Protein AF-A0A9Q9D651-F1 (afdb_monomer)

Mean predicted aligned error: 5.05 Å

Organism: NCBI:txid1281486

Structure (mmCIF, N/CA/C/O backbone):
data_AF-A0A9Q9D651-F1
#
_entry.id   AF-A0A9Q9D651-F1
#
loop_
_atom_site.group_PDB
_atom_site.id
_atom_site.type_symbol
_atom_site.label_atom_id
_atom_site.label_alt_id
_atom_site.label_comp_id
_atom_site.label_asym_id
_atom_site.label_entity_id
_atom_site.label_seq_id
_atom_site.pdbx_PDB_ins_code
_atom_site.Cartn_x
_atom_site.Cartn_y
_atom_site.Cartn_z
_atom_site.occupancy
_atom_site.B_iso_or_equiv
_atom_site.auth_seq_id
_atom_site.auth_comp_id
_atom_site.auth_asym_id
_atom_site.auth_atom_id
_atom_site.pdbx_PDB_model_num
ATOM 1 N N . MET A 1 1 ? -5.614 -0.877 -22.172 1.00 60.38 1 MET A N 1
ATOM 2 C CA . MET A 1 1 ? -4.720 -0.789 -23.348 1.00 60.38 1 MET A CA 1
ATOM 3 C C . MET A 1 1 ? -3.521 -1.687 -23.099 1.00 60.38 1 MET A C 1
ATOM 5 O O . MET A 1 1 ? -2.951 -1.605 -22.019 1.00 60.38 1 MET A O 1
ATOM 9 N N . ALA A 1 2 ? -3.183 -2.573 -24.035 1.00 73.56 2 ALA A N 1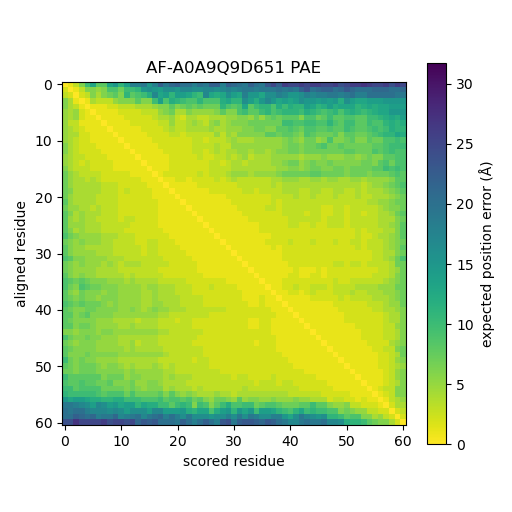
ATOM 10 C CA . ALA A 1 2 ? -1.975 -3.389 -23.933 1.00 73.56 2 ALA A CA 1
ATOM 11 C C . ALA A 1 2 ? -0.772 -2.569 -24.421 1.00 73.56 2 ALA A C 1
ATOM 13 O O . ALA A 1 2 ? -0.836 -1.974 -25.495 1.00 73.56 2 ALA A O 1
ATOM 14 N N . TYR A 1 3 ? 0.301 -2.520 -23.632 1.00 80.56 3 TYR A N 1
ATOM 15 C CA . TYR A 1 3 ? 1.548 -1.878 -24.049 1.00 80.56 3 TYR A CA 1
ATOM 16 C C . TYR A 1 3 ? 2.183 -2.634 -25.217 1.00 80.56 3 TYR A C 1
ATOM 18 O O . TYR A 1 3 ? 2.115 -3.867 -25.281 1.00 80.56 3 TYR A O 1
ATOM 26 N N . SER A 1 4 ? 2.847 -1.903 -26.115 1.00 90.25 4 SER A N 1
ATOM 27 C CA . SER A 1 4 ? 3.654 -2.528 -27.163 1.00 90.25 4 SER A CA 1
ATOM 28 C C . SER A 1 4 ? 4.812 -3.327 -26.546 1.00 90.25 4 SER A C 1
ATOM 30 O O . SER A 1 4 ? 5.232 -3.079 -25.411 1.00 90.25 4 SER A O 1
ATOM 32 N N . LYS A 1 5 ? 5.362 -4.300 -27.287 1.00 88.50 5 LYS A N 1
ATOM 33 C CA . LYS A 1 5 ? 6.518 -5.091 -26.818 1.00 88.50 5 LYS A CA 1
ATOM 34 C C . LYS A 1 5 ? 7.697 -4.193 -26.419 1.00 88.50 5 LYS A C 1
ATOM 36 O O . LYS A 1 5 ? 8.248 -4.374 -25.338 1.00 88.50 5 LYS A O 1
ATOM 41 N N . ALA A 1 6 ? 7.982 -3.168 -27.222 1.00 88.44 6 ALA A N 1
ATOM 42 C CA . ALA A 1 6 ? 9.039 -2.194 -26.952 1.00 88.44 6 ALA A CA 1
ATOM 43 C C . ALA A 1 6 ? 8.793 -1.386 -25.663 1.00 88.44 6 ALA A C 1
ATOM 45 O O . ALA A 1 6 ? 9.706 -1.196 -24.864 1.00 88.44 6 ALA A O 1
ATOM 46 N N . GLN A 1 7 ? 7.550 -0.960 -25.407 1.00 86.75 7 GLN A N 1
ATOM 47 C CA . GLN A 1 7 ? 7.195 -0.263 -24.163 1.00 86.75 7 GLN A CA 1
ATOM 48 C C . GLN A 1 7 ? 7.345 -1.173 -22.937 1.00 86.75 7 GLN A C 1
ATOM 50 O O . GLN A 1 7 ? 7.853 -0.745 -21.902 1.00 86.75 7 GLN A O 1
ATOM 55 N N . ASN A 1 8 ? 6.953 -2.444 -23.053 1.00 90.38 8 ASN A N 1
ATOM 56 C CA . ASN A 1 8 ? 7.134 -3.418 -21.978 1.00 90.38 8 ASN A CA 1
ATOM 57 C C . ASN A 1 8 ? 8.615 -3.664 -21.665 1.00 90.38 8 ASN A C 1
ATOM 59 O O . ASN A 1 8 ? 8.981 -3.772 -20.495 1.00 9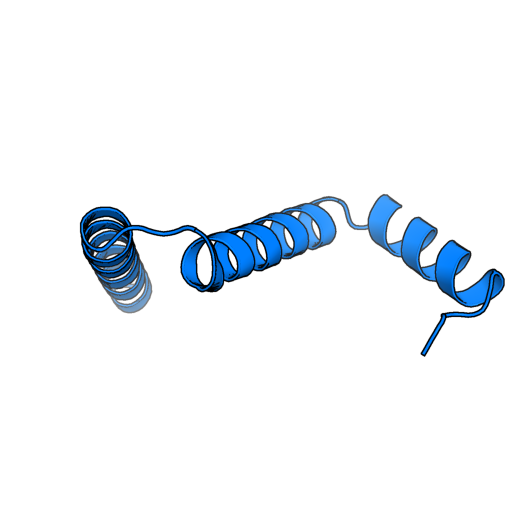0.38 8 ASN A O 1
AT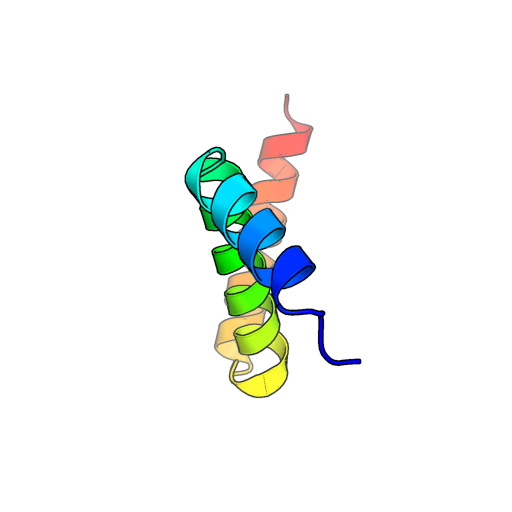OM 63 N N . GLU A 1 9 ? 9.471 -3.749 -22.681 1.00 92.00 9 GLU A N 1
ATOM 64 C CA . GLU A 1 9 ? 10.919 -3.903 -22.502 1.00 92.00 9 GLU A CA 1
ATOM 65 C C . GLU A 1 9 ? 11.555 -2.667 -21.860 1.00 92.00 9 GLU A C 1
ATOM 67 O O . GLU A 1 9 ? 12.331 -2.808 -20.914 1.00 92.00 9 GLU A O 1
ATOM 72 N N . ALA A 1 10 ? 11.161 -1.464 -22.286 1.00 90.56 10 ALA A N 1
ATOM 73 C CA . ALA A 1 10 ? 11.609 -0.216 -21.674 1.00 90.56 10 ALA A CA 1
ATOM 74 C C . ALA A 1 10 ? 11.200 -0.125 -20.192 1.00 90.56 10 ALA A C 1
ATOM 76 O O . ALA A 1 10 ? 12.041 0.143 -19.333 1.00 90.56 10 ALA A O 1
ATOM 77 N N . ASN A 1 11 ? 9.944 -0.451 -19.869 1.00 89.31 11 ASN A N 1
ATOM 78 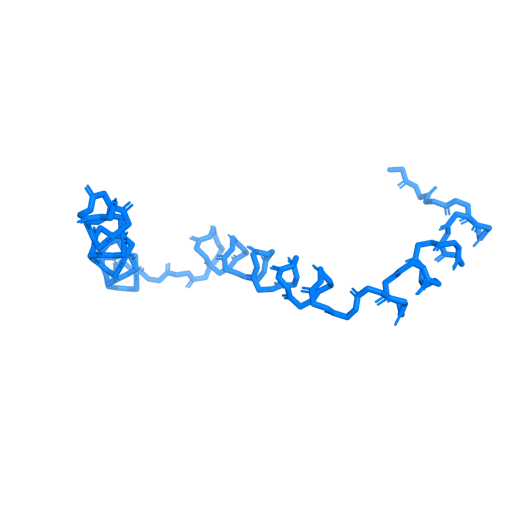C CA . ASN A 1 11 ? 9.457 -0.487 -18.487 1.00 89.31 11 ASN A CA 1
ATOM 79 C C . ASN A 1 11 ? 10.215 -1.520 -17.641 1.00 89.31 11 ASN A C 1
ATOM 81 O O . ASN A 1 11 ? 10.564 -1.250 -16.491 1.00 89.31 11 ASN A O 1
ATOM 85 N N . LYS A 1 12 ? 10.508 -2.701 -18.205 1.00 91.00 12 LYS A N 1
ATOM 86 C CA . LYS A 1 12 ? 11.317 -3.730 -17.535 1.00 91.00 12 LYS A CA 1
ATOM 87 C C . LYS A 1 12 ? 12.736 -3.242 -17.260 1.00 91.00 12 LYS A C 1
ATOM 89 O O . LYS A 1 12 ? 13.240 -3.479 -16.163 1.00 91.00 12 LYS A O 1
ATOM 94 N N . LYS A 1 13 ? 13.366 -2.566 -18.22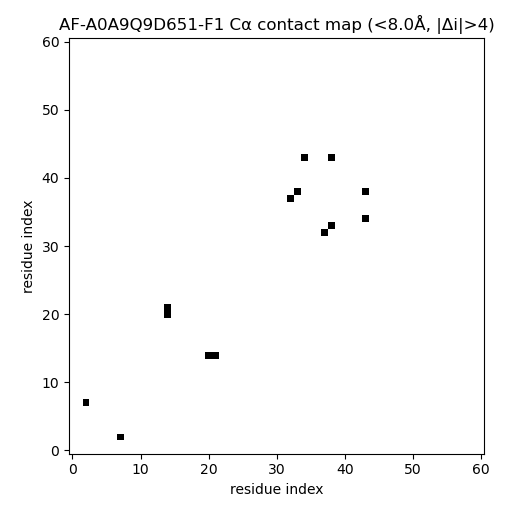4 1.00 94.19 13 LYS A N 1
ATOM 95 C CA . LYS A 1 13 ? 14.711 -2.000 -18.071 1.00 94.19 13 LYS A CA 1
ATOM 96 C C . LYS A 1 13 ? 14.733 -0.936 -16.974 1.00 94.19 13 LYS A C 1
ATOM 98 O O . LYS A 1 13 ?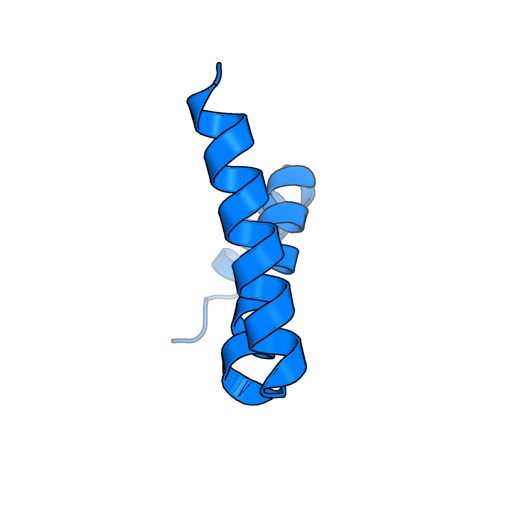 15.506 -1.070 -16.031 1.00 94.19 13 LYS A O 1
ATOM 103 N N . PHE A 1 14 ? 13.808 0.022 -17.022 1.00 92.19 14 PHE A N 1
ATOM 104 C CA . PHE A 1 14 ? 13.676 1.056 -15.996 1.00 92.19 14 PHE A CA 1
ATOM 105 C C . PHE A 1 14 ? 13.465 0.455 -14.599 1.00 92.19 14 PHE A C 1
ATOM 107 O O . PHE A 1 14 ? 14.141 0.833 -13.647 1.00 92.19 14 PHE A O 1
ATOM 114 N N . ALA A 1 15 ? 12.583 -0.541 -14.474 1.00 91.31 15 ALA A N 1
ATOM 115 C CA . ALA A 1 15 ? 12.332 -1.213 -13.203 1.00 91.31 15 ALA A CA 1
ATOM 116 C C . ALA A 1 15 ? 13.540 -2.026 -12.694 1.00 91.31 15 ALA A C 1
ATOM 118 O O . ALA A 1 15 ? 13.646 -2.264 -11.492 1.00 91.31 15 ALA A O 1
ATOM 119 N N . LYS A 1 16 ? 14.428 -2.483 -13.588 1.00 93.12 16 LYS A N 1
ATOM 120 C CA . LYS A 1 16 ? 15.682 -3.161 -13.227 1.00 93.12 16 LYS A CA 1
ATOM 121 C C . LYS A 1 16 ? 16.735 -2.165 -12.735 1.00 93.12 16 LYS A C 1
ATOM 123 O O . LYS A 1 16 ? 17.453 -2.476 -11.794 1.00 93.12 16 LYS A O 1
ATOM 128 N N . GLU A 1 17 ? 16.806 -0.994 -13.359 1.00 95.88 17 GLU A N 1
ATOM 129 C CA . GLU A 1 17 ? 17.736 0.084 -12.998 1.00 95.88 17 GLU A CA 1
ATOM 130 C C . GLU A 1 17 ? 17.298 0.841 -11.732 1.00 95.88 17 GLU A C 1
ATOM 132 O O . GLU A 1 17 ? 18.135 1.409 -11.041 1.00 95.88 17 GLU A O 1
ATOM 137 N N . ASN A 1 18 ? 16.005 0.795 -11.385 1.00 96.00 18 ASN A N 1
ATOM 138 C CA . ASN A 1 18 ? 15.424 1.497 -10.237 1.00 96.00 18 ASN A CA 1
ATOM 139 C C . ASN A 1 18 ? 14.761 0.511 -9.250 1.00 96.00 18 ASN A C 1
ATOM 141 O O . ASN A 1 18 ? 13.527 0.481 -9.130 1.00 96.00 18 ASN A O 1
ATOM 145 N N . PRO A 1 19 ? 15.550 -0.319 -8.540 1.00 92.88 19 PRO A N 1
ATOM 146 C CA . PRO A 1 19 ? 15.021 -1.363 -7.662 1.00 92.88 19 PRO A CA 1
ATOM 147 C C . PRO A 1 19 ? 14.184 -0.801 -6.505 1.00 92.88 19 PRO A C 1
ATOM 149 O O . PRO A 1 19 ? 13.121 -1.347 -6.211 1.00 92.88 19 PRO A O 1
ATOM 152 N N . GLU A 1 20 ? 14.594 0.322 -5.909 1.00 94.94 20 GLU A N 1
ATOM 153 C CA . GLU A 1 20 ? 13.861 0.955 -4.803 1.00 94.94 20 GLU A CA 1
ATOM 154 C C . GLU A 1 20 ? 12.509 1.521 -5.251 1.00 94.94 20 GLU A C 1
ATOM 156 O O . GLU A 1 20 ? 11.485 1.289 -4.607 1.00 94.94 20 GLU A O 1
ATOM 161 N N . TRP A 1 21 ? 12.461 2.175 -6.416 1.00 94.50 21 TRP A N 1
ATOM 162 C CA . TRP A 1 21 ? 11.200 2.655 -6.991 1.00 94.50 21 TRP A CA 1
ATOM 163 C C . TRP A 1 21 ? 10.232 1.500 -7.273 1.00 94.50 21 TRP A C 1
ATOM 165 O O . TRP A 1 21 ? 9.032 1.584 -6.983 1.00 94.50 21 TRP A O 1
ATOM 175 N N . LYS A 1 22 ? 10.755 0.395 -7.818 1.00 95.62 22 LYS A N 1
ATOM 176 C CA . LYS A 1 22 ? 9.972 -0.814 -8.084 1.00 95.62 22 LYS A CA 1
ATOM 177 C C . LYS A 1 22 ? 9.439 -1.413 -6.783 1.00 95.62 22 LYS A C 1
ATOM 179 O O . LYS A 1 22 ? 8.259 -1.753 -6.712 1.00 95.62 22 LYS A O 1
ATOM 184 N N . LYS A 1 23 ? 10.288 -1.516 -5.758 1.00 95.69 23 LYS A N 1
ATOM 185 C CA . LYS A 1 23 ? 9.935 -2.016 -4.425 1.00 95.69 23 LYS A CA 1
ATOM 186 C C . LYS A 1 23 ? 8.813 -1.181 -3.804 1.00 95.69 23 LYS A C 1
ATOM 188 O O . LYS A 1 23 ? 7.771 -1.737 -3.462 1.00 95.69 23 LYS A O 1
ATOM 193 N N . TYR A 1 24 ? 8.970 0.143 -3.766 1.00 96.06 24 TYR A N 1
ATOM 194 C CA . TYR A 1 24 ? 7.940 1.077 -3.300 1.00 96.06 24 TYR A CA 1
ATOM 195 C C . TYR A 1 24 ? 6.615 0.902 -4.058 1.00 96.06 24 TYR A C 1
ATOM 197 O O . TYR A 1 24 ? 5.547 0.781 -3.455 1.00 96.06 24 TYR A O 1
ATOM 205 N N . THR A 1 25 ? 6.677 0.843 -5.390 1.00 95.81 25 THR A N 1
ATOM 206 C CA . THR A 1 25 ? 5.485 0.719 -6.239 1.00 95.81 25 THR A CA 1
ATOM 207 C C . THR A 1 25 ? 4.754 -0.600 -6.004 1.00 95.81 25 THR A C 1
ATOM 209 O O . THR A 1 25 ? 3.526 -0.605 -5.910 1.00 95.81 25 THR A O 1
ATOM 212 N N . ASN A 1 26 ? 5.490 -1.705 -5.864 1.00 95.69 26 ASN A N 1
ATOM 213 C CA . ASN A 1 26 ? 4.920 -3.014 -5.562 1.00 95.69 26 ASN A CA 1
ATOM 214 C C . ASN A 1 26 ? 4.200 -3.009 -4.213 1.00 95.69 26 ASN A C 1
ATOM 216 O O . ASN A 1 26 ? 3.023 -3.362 -4.172 1.00 95.69 26 ASN A O 1
ATOM 220 N N . TYR A 1 27 ? 4.852 -2.540 -3.143 1.00 97.06 27 TYR A N 1
ATOM 221 C CA . TYR A 1 27 ? 4.220 -2.471 -1.823 1.00 97.06 27 TYR A CA 1
ATOM 222 C C . TYR A 1 27 ? 2.977 -1.586 -1.825 1.00 97.06 27 TYR A C 1
ATOM 224 O O . TYR A 1 27 ? 1.933 -2.001 -1.330 1.00 97.06 27 TYR A O 1
ATOM 232 N N . LYS A 1 28 ? 3.043 -0.410 -2.460 1.00 96.50 28 LYS A N 1
ATOM 233 C CA . LYS A 1 28 ? 1.883 0.478 -2.600 1.00 96.50 28 LYS A CA 1
ATOM 234 C C . LYS A 1 28 ? 0.716 -0.213 -3.310 1.00 96.50 28 LYS A C 1
ATOM 236 O O . LYS A 1 28 ? -0.428 -0.092 -2.876 1.00 96.50 28 LYS A O 1
ATOM 241 N N . ASN A 1 29 ? 0.982 -0.907 -4.415 1.00 97.12 29 ASN A N 1
ATOM 242 C CA . ASN A 1 29 ? -0.064 -1.574 -5.188 1.00 97.12 29 ASN A CA 1
ATOM 243 C C . ASN A 1 29 ? -0.656 -2.768 -4.432 1.00 97.12 29 ASN A C 1
ATOM 245 O O . ASN A 1 29 ? -1.871 -2.952 -4.456 1.00 97.12 29 ASN A O 1
ATOM 249 N N . TRP A 1 30 ? 0.180 -3.542 -3.740 1.00 97.19 30 TRP A N 1
ATOM 250 C CA . TRP A 1 30 ? -0.269 -4.659 -2.912 1.00 97.19 30 TRP A CA 1
ATOM 251 C C . TRP A 1 30 ? -1.114 -4.184 -1.735 1.00 97.19 30 TRP A C 1
ATOM 253 O O . TRP A 1 30 ? -2.208 -4.705 -1.548 1.00 97.19 30 TRP A O 1
ATOM 263 N N . ALA A 1 31 ? -0.682 -3.140 -1.024 1.00 97.00 31 ALA A N 1
ATOM 264 C CA . ALA A 1 31 ? -1.455 -2.545 0.062 1.00 97.00 31 ALA A CA 1
ATOM 265 C C . ALA A 1 31 ? -2.830 -2.057 -0.423 1.00 97.00 31 ALA A C 1
ATOM 267 O O . ALA A 1 31 ? -3.852 -2.400 0.162 1.00 97.00 31 ALA A O 1
ATOM 268 N N . LYS A 1 32 ? -2.881 -1.336 -1.553 1.00 97.06 32 LYS A N 1
ATOM 269 C CA . LYS A 1 32 ? -4.151 -0.906 -2.165 1.00 97.06 32 LYS A CA 1
ATOM 270 C C . LYS A 1 32 ? -5.058 -2.081 -2.519 1.00 97.06 32 LYS A C 1
ATOM 272 O O . LYS A 1 32 ? -6.260 -2.011 -2.279 1.00 97.06 32 LYS A O 1
ATOM 277 N N . GLY A 1 33 ? -4.495 -3.129 -3.122 1.00 97.88 33 GLY A N 1
ATOM 278 C CA . GLY A 1 33 ? -5.241 -4.329 -3.496 1.00 97.88 33 GLY A CA 1
ATOM 279 C C . GLY A 1 33 ? -5.804 -5.056 -2.277 1.00 97.88 33 GLY A C 1
ATOM 280 O O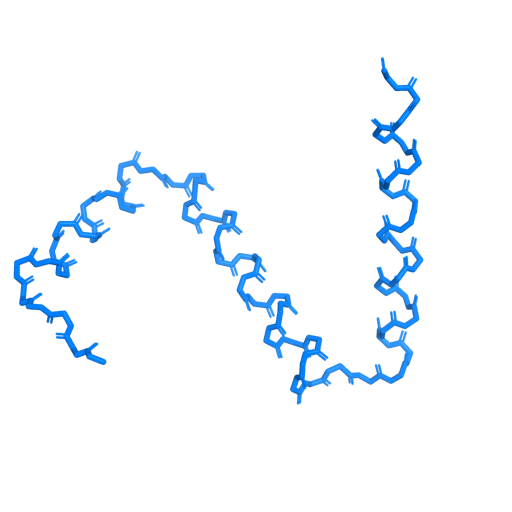 . GLY A 1 33 ? -6.971 -5.435 -2.285 1.00 97.88 33 GLY A O 1
ATOM 281 N N . PHE A 1 34 ? -4.999 -5.181 -1.222 1.00 97.69 34 PHE A N 1
ATOM 282 C CA . PHE A 1 34 ? -5.406 -5.778 0.043 1.00 97.69 34 PHE A CA 1
ATOM 283 C C . PHE A 1 34 ? -6.548 -4.989 0.692 1.00 97.69 34 PHE A C 1
ATOM 285 O O . PHE A 1 34 ? -7.630 -5.539 0.869 1.00 97.69 34 PHE A O 1
ATOM 292 N N . ILE A 1 35 ? -6.356 -3.685 0.922 1.00 97.62 35 ILE A N 1
ATOM 293 C CA . ILE A 1 35 ? -7.362 -2.789 1.522 1.00 97.62 35 ILE A CA 1
ATOM 294 C C . ILE A 1 35 ? -8.684 -2.828 0.748 1.00 97.62 35 ILE A C 1
ATOM 296 O O . ILE A 1 35 ? -9.753 -2.833 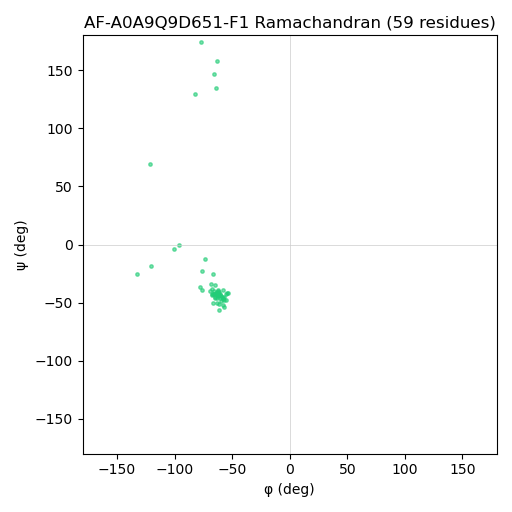1.345 1.00 97.62 35 ILE A O 1
ATOM 300 N N . ARG A 1 36 ? -8.627 -2.849 -0.589 1.00 96.88 36 ARG A N 1
ATOM 301 C CA . ARG A 1 36 ? -9.831 -2.768 -1.423 1.00 96.88 36 ARG A CA 1
ATOM 302 C C . ARG A 1 36 ? -10.609 -4.080 -1.509 1.00 96.88 36 ARG A C 1
ATOM 304 O O . ARG A 1 36 ? -11.828 -4.033 -1.626 1.00 96.88 36 ARG A O 1
ATOM 311 N N . ASN A 1 37 ? -9.914 -5.217 -1.544 1.00 97.44 37 ASN A N 1
ATOM 312 C CA . ASN A 1 37 ? -10.521 -6.483 -1.967 1.00 97.44 37 ASN A CA 1
ATOM 313 C C . ASN A 1 37 ? -10.482 -7.588 -0.903 1.00 97.44 37 ASN A C 1
ATOM 315 O O . ASN A 1 37 ? -11.201 -8.573 -1.054 1.00 97.44 37 ASN A O 1
ATOM 319 N N . HIS A 1 38 ? -9.624 -7.475 0.114 1.00 96.75 38 HIS A N 1
ATOM 320 C CA . HIS A 1 38 ? -9.317 -8.584 1.024 1.00 96.75 38 HIS A CA 1
ATOM 321 C C . HIS A 1 38 ? -9.347 -8.216 2.509 1.00 96.75 38 HIS A C 1
ATOM 323 O O . HIS A 1 38 ? -9.552 -9.111 3.322 1.00 96.75 38 HIS A O 1
ATOM 329 N N . ALA A 1 39 ? -9.128 -6.948 2.862 1.00 96.75 39 ALA A N 1
ATOM 330 C CA . ALA A 1 39 ? -9.028 -6.525 4.252 1.00 96.75 39 ALA A CA 1
ATOM 331 C C . ALA A 1 39 ? -10.348 -6.728 5.010 1.00 96.75 39 ALA A C 1
ATOM 333 O O . ALA A 1 39 ? -11.426 -6.370 4.525 1.00 96.75 39 ALA A O 1
ATOM 334 N N . THR A 1 40 ? -10.237 -7.286 6.213 1.00 98.12 40 THR A N 1
ATOM 335 C CA . THR A 1 40 ? -11.325 -7.340 7.194 1.00 98.12 40 THR A CA 1
ATOM 336 C C . THR A 1 40 ? -11.508 -5.984 7.875 1.00 98.12 40 THR A C 1
ATOM 338 O O . THR A 1 40 ? -10.735 -5.049 7.657 1.00 98.12 40 THR A O 1
ATOM 341 N N . LYS A 1 41 ? -12.543 -5.851 8.709 1.00 97.56 41 LYS A N 1
ATOM 342 C CA . LYS A 1 41 ? -12.768 -4.615 9.463 1.00 97.56 41 LYS A CA 1
ATOM 343 C C . LYS A 1 41 ? -11.598 -4.340 10.414 1.00 97.56 41 LYS A C 1
ATOM 345 O O . LYS A 1 41 ? -11.097 -3.221 10.451 1.00 97.56 41 LYS A O 1
ATOM 350 N N . GLU A 1 42 ? -11.150 -5.373 11.113 1.00 97.81 42 GLU A N 1
ATOM 351 C CA . GLU A 1 42 ? -10.048 -5.327 12.068 1.00 97.81 42 GLU A CA 1
ATOM 352 C C . GLU A 1 42 ? -8.733 -4.937 11.372 1.00 97.81 42 GLU A C 1
ATOM 354 O O . GLU A 1 42 ? -7.993 -4.088 11.869 1.00 97.81 42 GLU A O 1
ATOM 359 N N . ASP A 1 43 ? -8.477 -5.479 10.173 1.00 97.50 43 ASP A N 1
ATOM 360 C CA . ASP A 1 43 ? -7.311 -5.096 9.368 1.00 97.50 43 ASP A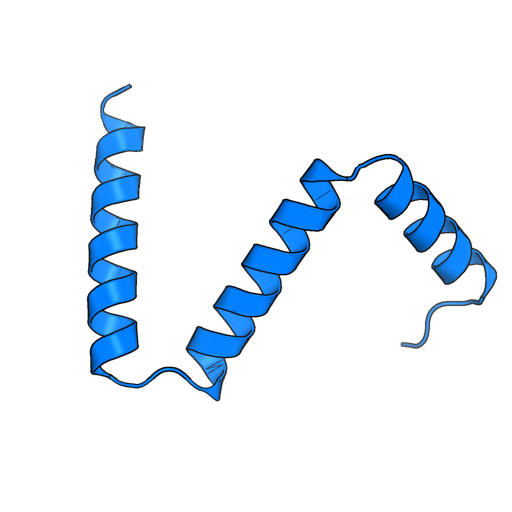 CA 1
ATOM 361 C C . ASP A 1 43 ? -7.332 -3.606 9.009 1.00 97.50 43 ASP A C 1
ATOM 363 O O . ASP A 1 43 ? -6.303 -2.932 9.065 1.00 97.50 43 ASP A O 1
ATOM 367 N N . LEU A 1 44 ? -8.497 -3.079 8.619 1.00 97.81 44 LEU A N 1
ATOM 368 C CA . LEU A 1 44 ? -8.641 -1.671 8.253 1.00 97.81 44 LEU A CA 1
ATOM 369 C C . LEU A 1 44 ? -8.416 -0.751 9.454 1.00 97.81 44 LEU A C 1
ATOM 371 O O . LEU A 1 44 ? -7.728 0.257 9.308 1.00 97.81 44 LEU A O 1
ATOM 375 N N . GLU A 1 45 ? -8.964 -1.096 10.620 1.00 98.19 45 GLU A N 1
ATOM 376 C CA . GLU A 1 45 ? -8.775 -0.334 11.860 1.00 98.19 45 GLU A CA 1
ATOM 377 C C . GLU A 1 45 ? -7.289 -0.258 12.236 1.00 98.19 45 GLU A C 1
ATOM 379 O O . GLU A 1 45 ? -6.757 0.840 12.406 1.00 98.19 45 GLU A O 1
ATOM 384 N N . MET A 1 46 ? -6.592 -1.397 12.231 1.00 97.31 46 MET A N 1
ATOM 385 C CA . MET A 1 46 ? -5.153 -1.461 12.503 1.00 97.31 46 MET A CA 1
ATOM 386 C C . MET A 1 46 ? -4.327 -0.679 11.466 1.00 97.31 46 MET A C 1
ATOM 388 O O . MET A 1 46 ? -3.392 0.042 11.816 1.00 97.31 46 MET A O 1
ATOM 392 N N . ILE A 1 47 ? -4.658 -0.783 10.173 1.00 96.81 47 ILE A N 1
ATOM 393 C CA . ILE A 1 47 ? -3.968 -0.026 9.113 1.00 96.81 47 ILE A CA 1
ATOM 394 C C . ILE A 1 47 ? -4.151 1.482 9.303 1.00 96.81 47 ILE A C 1
ATOM 396 O O . ILE A 1 47 ? -3.205 2.242 9.081 1.00 96.81 47 ILE A O 1
ATOM 400 N N . ILE A 1 48 ? -5.350 1.923 9.690 1.00 97.19 48 ILE A N 1
ATOM 401 C CA . ILE A 1 48 ? -5.637 3.337 9.949 1.00 97.19 48 ILE A CA 1
ATOM 402 C C . ILE A 1 48 ? -4.817 3.835 11.140 1.00 97.19 48 ILE A C 1
ATOM 404 O O . ILE A 1 48 ? -4.211 4.900 11.031 1.00 97.19 48 ILE A O 1
ATOM 408 N N . GLU A 1 49 ? -4.760 3.071 12.230 1.00 97.62 49 GLU A N 1
ATOM 409 C CA . GLU A 1 49 ? -3.959 3.404 13.412 1.00 97.62 49 GLU A CA 1
ATOM 410 C C . GLU A 1 49 ? -2.477 3.578 13.048 1.00 97.62 49 GLU A C 1
ATOM 412 O O . GLU A 1 49 ? -1.925 4.667 13.221 1.00 97.62 49 GLU A O 1
ATOM 417 N N . MET A 1 50 ? -1.872 2.576 12.398 1.00 96.56 50 MET A N 1
ATOM 418 C CA . MET A 1 50 ? -0.475 2.643 11.946 1.00 96.56 50 MET A CA 1
ATOM 419 C C . MET A 1 50 ? -0.213 3.832 11.005 1.00 96.56 50 MET A C 1
ATOM 421 O O . MET A 1 50 ? 0.832 4.483 11.070 1.00 96.56 50 MET A O 1
ATOM 425 N N . ALA A 1 51 ? -1.151 4.133 10.101 1.00 95.25 51 ALA A N 1
ATOM 426 C CA . ALA A 1 51 ? -1.017 5.261 9.183 1.00 95.25 51 ALA A CA 1
ATOM 427 C C . ALA A 1 51 ? -1.067 6.610 9.917 1.00 95.25 51 ALA A C 1
ATOM 429 O O . ALA A 1 51 ? -0.324 7.527 9.563 1.00 95.25 51 ALA A O 1
ATOM 430 N N . GLN A 1 52 ? -1.922 6.739 10.934 1.00 96.25 52 GLN A N 1
ATOM 431 C CA . GLN A 1 52 ? -2.015 7.946 11.752 1.00 96.25 52 GLN A CA 1
ATOM 432 C C . GLN A 1 52 ? -0.758 8.165 12.590 1.00 96.25 52 GLN A C 1
ATOM 434 O O . GLN A 1 52 ? -0.270 9.292 12.644 1.00 96.25 52 GLN A O 1
ATOM 439 N N . GLU A 1 53 ? -0.217 7.114 13.208 1.00 96.12 53 GLU A N 1
ATOM 440 C CA . GLU A 1 53 ? 1.061 7.180 13.926 1.00 96.12 53 GLU A CA 1
ATOM 441 C C . GLU A 1 53 ? 2.176 7.668 13.003 1.00 96.12 53 GLU A C 1
ATOM 443 O O . GLU A 1 53 ? 2.864 8.641 13.318 1.00 96.12 53 GLU A O 1
ATOM 448 N N . LYS A 1 54 ? 2.275 7.091 11.798 1.00 94.50 54 LYS A N 1
ATOM 449 C CA . LYS A 1 54 ? 3.330 7.474 10.860 1.00 94.50 54 LYS A CA 1
ATOM 450 C C . LYS A 1 54 ? 3.221 8.917 10.370 1.00 94.50 54 LYS A C 1
ATOM 452 O O . LYS A 1 54 ? 4.237 9.570 10.135 1.00 94.50 54 LYS A O 1
ATOM 457 N N . LEU A 1 55 ? 1.997 9.419 10.201 1.00 93.19 55 LEU A N 1
ATOM 458 C CA . LEU A 1 55 ? 1.757 10.817 9.841 1.00 93.19 55 LEU A CA 1
ATOM 459 C C . LEU A 1 55 ? 2.127 11.780 10.971 1.00 93.19 55 LEU A C 1
ATOM 461 O O . LEU A 1 55 ? 2.581 12.880 10.677 1.00 93.19 55 LEU A O 1
ATOM 465 N N . LYS A 1 56 ? 1.939 11.391 12.238 1.00 94.06 56 LYS A N 1
ATOM 466 C CA . LYS A 1 56 ? 2.354 12.211 13.386 1.00 94.06 56 LYS A CA 1
ATOM 467 C C . LYS A 1 56 ? 3.871 12.332 13.446 1.00 94.06 56 LYS A C 1
ATOM 469 O O . LYS A 1 56 ? 4.359 13.453 13.445 1.00 94.06 56 LYS A O 1
ATOM 474 N N . GLU A 1 57 ? 4.589 11.208 13.366 1.00 91.31 57 GLU A N 1
ATOM 475 C CA . GLU A 1 57 ? 6.061 11.200 13.323 1.00 91.31 57 GLU A CA 1
ATOM 476 C C . GLU A 1 57 ? 6.604 12.102 12.205 1.00 91.31 57 GLU A C 1
ATOM 478 O O . GLU A 1 57 ? 7.547 12.849 12.410 1.00 91.31 57 GLU A O 1
ATOM 483 N N . SER A 1 58 ? 5.979 12.075 11.023 1.00 81.19 58 SER A N 1
ATOM 484 C CA . SER A 1 58 ? 6.424 12.873 9.874 1.00 81.19 58 SER A CA 1
ATOM 485 C C . SER A 1 58 ? 6.117 14.374 9.974 1.00 81.19 58 SER A C 1
ATOM 487 O O . SER A 1 58 ? 6.601 15.121 9.127 1.00 81.19 58 SER A O 1
ATOM 489 N N . ASN A 1 59 ? 5.273 14.807 10.917 1.00 71.31 59 ASN A N 1
ATOM 490 C CA . ASN A 1 59 ? 4.940 16.220 11.144 1.00 71.31 59 ASN A CA 1
ATOM 491 C C . ASN A 1 59 ? 5.716 16.822 12.332 1.00 71.31 59 ASN A C 1
ATOM 493 O O . ASN A 1 59 ? 5.547 18.007 12.618 1.00 71.31 59 ASN A O 1
ATOM 497 N N . GLU A 1 60 ? 6.501 16.009 13.047 1.00 59.09 60 GLU A N 1
ATOM 498 C CA . GLU A 1 60 ? 7.329 16.423 14.188 1.00 59.09 60 GLU A CA 1
ATOM 499 C C . GLU A 1 60 ? 8.797 16.717 13.798 1.00 59.09 60 GLU A C 1
ATOM 501 O O . GLU A 1 60 ? 9.570 17.143 14.656 1.00 59.09 60 GLU A O 1
ATOM 506 N N . ASP A 1 61 ? 9.143 16.568 12.511 1.00 46.41 61 ASP A N 1
ATOM 507 C CA . ASP A 1 61 ? 10.418 16.964 11.877 1.00 46.41 61 ASP A CA 1
ATOM 508 C C . ASP A 1 61 ? 10.279 18.275 11.072 1.00 46.41 61 ASP A C 1
ATOM 510 O O . ASP A 1 61 ? 11.243 19.080 11.064 1.00 46.41 61 ASP A O 1
#

Foldseek 3Di:
DDDDPVVVVVVVVVCVVCVVVVVVVVVVVVVVCCVPPPDDPVRVVVVVVVVVVVVVVVVVD

Radius of gyration: 16.53 Å; Cα contacts (8 Å, |Δi|>4): 7; chains: 1; bounding box: 30×26×41 Å

Secondary structure (DSSP, 8-state):
-PPPHHHHHHHHHHHHH-HHHHHHHHHHHHHHHHHHHT--HHHHHHHHHHHHHHHHHTT--

Sequence (61 aa):
MAYSKAQNEANKKFAKENPEWKKYTNYKNWAKGFIRNHATKEDLEMIIEMAQEKLKESNED

Solvent-accessible surface area (backbone atoms only — not comparable to full-atom values): 3601 Å² total; per-residue (Å²): 136,85,75,52,73,68,55,51,51,51,52,52,49,52,42,65,78,34,52,65,61,42,51,53,52,50,53,53,52,51,52,52,48,38,65,74,76,67,52,51,72,69,54,49,55,53,50,51,52,56,51,52,54,54,53,51,62,68,73,76,114

pLDDT: mean 91.8, std 10.01, range [46.41, 98.19]